Protein AF-A0A440AY40-F1 (afdb_monomer_lite)

Foldseek 3Di:
DDLVQLCVLPPLPDDLVVLVVLLVVCVVPVVPDDPSSVSSNVSSVVCNVVVVVSNVVSVVVVVVD

pLDDT: mean 95.17, std 4.21, range [69.12, 98.12]

Radius of gyration: 11.91 Å; chains: 1; bounding box: 30×20×30 Å

Secondary structure (DSSP, 8-state):
--HHHHHHHH-S---HHHHHHHHHHHHHTGGG--HHHHHHHHHHHHHGGGHHHHHHHHHHHHHT-

Sequence (65 aa):
MTMDKAIEILGINNTKGPLQNMVRALSIHAWGNMQDENDRLLAAQYILPRWKTYSAECNRRRDLR

Structure (mmCIF, N/CA/C/O backbone):
data_AF-A0A440AY40-F1
#
_entry.id   AF-A0A440AY40-F1
#
loop_
_atom_site.group_PDB
_atom_site.id
_atom_site.type_symbol
_atom_site.label_atom_id
_atom_site.label_alt_id
_atom_site.label_comp_id
_atom_site.label_asym_id
_atom_site.label_entity_id
_atom_site.label_seq_id
_atom_site.pdbx_PDB_ins_code
_atom_site.Cartn_x
_atom_site.Cartn_y
_atom_site.Cartn_z
_atom_site.occupancy
_atom_site.B_iso_or_equiv
_atom_site.auth_seq_id
_atom_site.auth_comp_id
_atom_site.auth_asym_id
_atom_site.auth_atom_id
_atom_site.pdbx_PDB_model_num
ATOM 1 N N . MET A 1 1 ? -7.002 5.555 -8.302 1.00 91.12 1 MET A N 1
ATOM 2 C CA . MET A 1 1 ? -6.772 4.689 -7.124 1.00 91.12 1 MET A CA 1
ATOM 3 C C . MET A 1 1 ? -7.703 5.115 -5.995 1.00 91.12 1 MET A C 1
ATOM 5 O O . MET A 1 1 ? -7.817 6.313 -5.758 1.00 91.12 1 MET A O 1
ATOM 9 N N . THR A 1 2 ? -8.366 4.167 -5.329 1.00 96.81 2 THR A N 1
ATOM 10 C CA . THR A 1 2 ? -9.219 4.397 -4.143 1.00 96.81 2 THR A CA 1
ATOM 11 C C . THR A 1 2 ? -8.652 3.643 -2.936 1.00 96.81 2 THR A C 1
ATOM 13 O O . THR A 1 2 ? -7.798 2.773 -3.107 1.00 96.81 2 THR A O 1
ATOM 16 N N . MET A 1 3 ? -9.117 3.955 -1.719 1.00 96.31 3 MET A N 1
ATOM 17 C CA . MET A 1 3 ? -8.682 3.240 -0.509 1.00 96.31 3 MET A CA 1
ATOM 18 C C . MET A 1 3 ? -9.037 1.7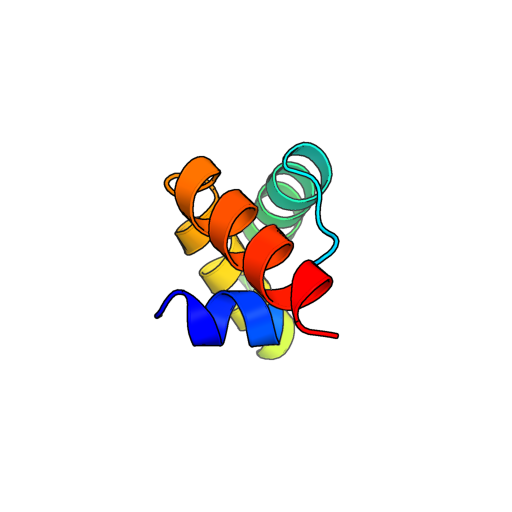50 -0.574 1.00 96.31 3 MET A C 1
ATOM 20 O O . MET A 1 3 ? -8.181 0.913 -0.308 1.00 96.31 3 MET A O 1
ATOM 24 N N . ASP A 1 4 ? -10.256 1.419 -1.009 1.00 96.62 4 ASP A N 1
ATOM 25 C CA . ASP A 1 4 ? -10.702 0.030 -1.157 1.00 96.62 4 ASP A CA 1
ATOM 26 C C . ASP A 1 4 ? -9.808 -0.750 -2.110 1.00 96.62 4 ASP A C 1
ATOM 28 O O . ASP A 1 4 ? -9.348 -1.836 -1.762 1.00 96.62 4 ASP A O 1
ATOM 32 N N . LYS A 1 5 ? -9.499 -0.163 -3.274 1.00 97.19 5 LYS A N 1
ATOM 33 C CA . LYS A 1 5 ? -8.660 -0.819 -4.275 1.00 97.19 5 LYS A CA 1
ATOM 34 C C . LYS A 1 5 ? -7.218 -0.974 -3.798 1.00 97.19 5 LYS A C 1
ATOM 36 O O . LYS A 1 5 ? -6.603 -2.007 -4.031 1.00 97.19 5 LYS A O 1
ATOM 41 N N . ALA A 1 6 ? -6.683 0.019 -3.089 1.00 97.12 6 ALA A N 1
ATOM 42 C CA . ALA A 1 6 ? -5.349 -0.083 -2.509 1.00 97.12 6 ALA A CA 1
ATOM 43 C C . ALA A 1 6 ? -5.274 -1.165 -1.418 1.00 97.12 6 ALA A C 1
ATOM 45 O O . ALA A 1 6 ? -4.282 -1.885 -1.344 1.00 97.12 6 ALA A O 1
ATOM 46 N N . ILE A 1 7 ? -6.320 -1.315 -0.598 1.00 96.38 7 ILE A N 1
ATOM 47 C CA . ILE A 1 7 ? -6.416 -2.388 0.403 1.00 96.38 7 ILE A CA 1
ATOM 48 C C . ILE A 1 7 ? -6.583 -3.757 -0.259 1.00 96.38 7 ILE A C 1
ATOM 50 O O . ILE A 1 7 ? -6.019 -4.727 0.231 1.00 96.38 7 ILE A O 1
ATOM 54 N N . GLU A 1 8 ? -7.318 -3.856 -1.364 1.00 96.81 8 GLU A N 1
ATOM 55 C CA . GLU A 1 8 ? -7.434 -5.097 -2.140 1.00 96.81 8 GLU A CA 1
ATOM 56 C C . GLU A 1 8 ? -6.068 -5.543 -2.692 1.00 96.81 8 GLU A C 1
ATOM 58 O O . GLU A 1 8 ? -5.715 -6.713 -2.581 1.00 96.81 8 GLU A O 1
ATOM 63 N N . ILE A 1 9 ? -5.275 -4.603 -3.222 1.00 97.44 9 ILE A N 1
ATOM 64 C CA . ILE A 1 9 ? -3.946 -4.873 -3.799 1.00 97.44 9 ILE A CA 1
ATOM 65 C C . ILE A 1 9 ? -2.906 -5.195 -2.717 1.00 97.44 9 ILE A C 1
ATOM 67 O O . ILE A 1 9 ? -2.102 -6.112 -2.878 1.00 97.44 9 ILE A O 1
ATOM 71 N N . LEU A 1 10 ? -2.875 -4.416 -1.631 1.00 96.00 10 LEU A N 1
ATOM 72 C CA . LEU A 1 10 ? -1.829 -4.518 -0.608 1.00 96.00 10 LEU A CA 1
ATOM 73 C C . LEU A 1 10 ? -2.200 -5.472 0.531 1.00 96.00 10 LEU A C 1
ATOM 75 O O . LEU A 1 10 ? -1.318 -6.013 1.191 1.00 96.00 10 LEU A O 1
ATOM 79 N N . GLY A 1 11 ? -3.488 -5.669 0.796 1.00 94.75 11 GLY A N 1
ATOM 80 C CA . GLY A 1 11 ? -3.998 -6.357 1.979 1.00 94.75 11 GLY A CA 1
ATOM 81 C C . GLY A 1 11 ? -4.134 -5.441 3.201 1.00 94.75 11 GLY A C 1
ATOM 82 O O . GLY A 1 11 ? -3.847 -4.246 3.143 1.00 94.75 11 GLY A O 1
ATOM 83 N N . ILE A 1 12 ? -4.581 -6.013 4.327 1.00 92.50 12 ILE A N 1
ATOM 84 C CA . ILE A 1 12 ? -4.903 -5.292 5.581 1.00 92.50 12 ILE A CA 1
ATOM 85 C C . ILE A 1 12 ? -3.839 -5.415 6.687 1.00 92.50 12 ILE A C 1
ATOM 87 O O . ILE A 1 12 ? -3.940 -4.761 7.721 1.00 92.50 12 ILE A O 1
ATOM 91 N N . ASN A 1 13 ? -2.816 -6.253 6.500 1.00 87.81 13 ASN A N 1
ATOM 92 C CA . ASN A 1 13 ? -1.797 -6.564 7.514 1.00 87.81 13 ASN A CA 1
ATOM 93 C C . ASN A 1 13 ? -0.412 -6.052 7.103 1.00 87.81 13 ASN A C 1
ATOM 95 O O . ASN A 1 13 ? 0.578 -6.774 7.178 1.00 87.81 13 ASN A O 1
ATOM 99 N N . ASN A 1 14 ? -0.344 -4.801 6.652 1.00 91.88 14 ASN A N 1
ATOM 100 C CA . ASN A 1 14 ? 0.924 -4.167 6.306 1.00 91.88 14 ASN A CA 1
ATOM 101 C C . ASN A 1 14 ? 1.444 -3.272 7.422 1.00 91.88 14 ASN A C 1
ATOM 103 O O . ASN A 1 14 ? 0.690 -2.720 8.222 1.00 91.88 14 ASN A O 1
ATOM 107 N N . THR A 1 15 ? 2.755 -3.056 7.405 1.00 94.19 15 THR A N 1
ATOM 108 C CA . THR A 1 15 ? 3.421 -2.027 8.200 1.00 94.19 15 THR A CA 1
ATOM 109 C C . THR A 1 15 ? 4.046 -0.982 7.276 1.00 94.19 15 THR A C 1
ATOM 111 O O . THR A 1 15 ? 4.323 -1.236 6.102 1.00 94.19 15 THR A O 1
ATOM 114 N N . LYS A 1 16 ? 4.243 0.235 7.793 1.00 95.12 16 LYS A N 1
ATOM 115 C CA . LYS A 1 16 ? 4.668 1.379 6.975 1.00 95.12 16 LYS A CA 1
ATOM 116 C C . LYS A 1 16 ? 6.053 1.176 6.348 1.00 95.12 16 LYS A C 1
ATOM 118 O O . LYS A 1 16 ? 6.240 1.503 5.182 1.00 95.12 16 LYS A O 1
ATOM 123 N N . GLY A 1 17 ? 7.000 0.626 7.112 1.00 97.12 17 GLY A N 1
ATOM 124 C CA . GLY A 1 17 ? 8.390 0.432 6.681 1.00 97.12 17 GLY A CA 1
ATOM 125 C C . GLY A 1 17 ? 8.529 -0.462 5.440 1.00 97.12 17 GLY A C 1
ATOM 126 O O . GLY A 1 17 ? 9.080 -0.009 4.440 1.00 97.12 17 GLY A O 1
ATOM 127 N N . PRO A 1 18 ? 7.983 -1.693 5.442 1.00 95.75 18 PRO A N 1
ATOM 128 C CA . PRO A 1 18 ? 7.959 -2.561 4.266 1.00 95.75 18 PRO A CA 1
ATOM 129 C C . PRO A 1 18 ? 7.351 -1.911 3.021 1.00 95.75 18 PRO A C 1
ATOM 131 O O . PRO A 1 18 ? 7.909 -2.055 1.938 1.00 95.75 18 PRO A O 1
ATOM 134 N N . LEU A 1 19 ? 6.273 -1.131 3.157 1.00 96.44 19 LEU A N 1
ATOM 135 C CA . LEU A 1 19 ? 5.680 -0.428 2.013 1.00 96.44 19 LEU A CA 1
ATOM 136 C C . LEU A 1 19 ? 6.587 0.685 1.469 1.00 96.44 19 LEU A C 1
ATOM 138 O O . LEU A 1 19 ? 6.658 0.872 0.258 1.00 96.44 19 LEU A O 1
ATOM 142 N N . GLN A 1 20 ? 7.324 1.396 2.328 1.00 97.69 20 GLN A N 1
ATOM 143 C CA . GLN A 1 20 ? 8.336 2.364 1.881 1.00 97.69 20 GLN A CA 1
ATOM 144 C C . GLN A 1 20 ? 9.484 1.676 1.134 1.00 97.69 20 GLN A C 1
ATOM 146 O O . GLN A 1 20 ? 9.915 2.162 0.086 1.00 97.69 20 GLN A O 1
ATOM 151 N N . ASN A 1 21 ? 9.942 0.528 1.638 1.00 97.06 21 ASN A N 1
ATOM 152 C CA . ASN A 1 21 ? 10.977 -0.269 0.982 1.00 97.06 21 ASN A CA 1
ATOM 153 C C . ASN A 1 21 ? 10.502 -0.795 -0.376 1.00 97.06 21 ASN A C 1
ATOM 155 O O . ASN A 1 21 ? 11.247 -0.716 -1.349 1.00 97.06 21 ASN A O 1
ATOM 159 N N . MET A 1 22 ? 9.252 -1.258 -0.460 1.00 96.19 22 MET A N 1
ATOM 160 C CA . MET A 1 22 ? 8.640 -1.704 -1.710 1.00 96.19 22 MET A CA 1
ATOM 161 C C . MET A 1 22 ? 8.559 -0.569 -2.732 1.00 96.19 22 MET A C 1
ATOM 163 O O . MET A 1 22 ? 8.981 -0.754 -3.869 1.00 96.19 22 MET A O 1
ATOM 167 N N . VAL A 1 23 ? 8.093 0.624 -2.334 1.00 97.50 23 VAL A N 1
ATOM 168 C CA . VAL A 1 23 ? 8.075 1.791 -3.233 1.00 97.50 23 VAL A CA 1
ATOM 169 C C . VAL A 1 23 ? 9.476 2.098 -3.743 1.00 97.50 23 VAL A C 1
ATOM 171 O O . VAL A 1 23 ? 9.647 2.315 -4.939 1.00 97.50 23 VAL A O 1
ATOM 174 N N . ARG A 1 24 ? 10.489 2.074 -2.869 1.00 96.88 24 ARG A N 1
ATOM 175 C CA . ARG A 1 24 ? 11.879 2.297 -3.279 1.00 96.88 24 ARG A CA 1
ATOM 176 C C . ARG A 1 24 ? 12.351 1.247 -4.286 1.00 96.88 24 ARG A C 1
ATOM 178 O O . ARG A 1 24 ? 12.880 1.632 -5.321 1.00 96.88 24 ARG A O 1
ATOM 185 N N . ALA A 1 25 ? 12.138 -0.040 -4.013 1.00 95.88 25 ALA A N 1
ATOM 186 C CA . ALA A 1 25 ? 12.554 -1.132 -4.893 1.00 95.88 25 ALA A CA 1
ATOM 187 C C . ALA A 1 25 ? 11.904 -1.029 -6.282 1.00 95.88 25 ALA A C 1
ATOM 189 O O . ALA A 1 25 ? 12.605 -0.999 -7.292 1.00 95.88 25 ALA A O 1
ATOM 190 N N . LEU A 1 26 ? 10.579 -0.868 -6.321 1.00 96.50 26 LEU A N 1
ATOM 191 C CA . LEU A 1 26 ? 9.804 -0.806 -7.562 1.00 96.50 26 LEU A CA 1
ATOM 192 C C . LEU A 1 26 ? 10.003 0.503 -8.343 1.00 96.50 26 LEU A C 1
ATOM 194 O O . LEU A 1 26 ? 9.672 0.567 -9.523 1.00 96.50 26 LEU A O 1
ATOM 198 N N . SER A 1 27 ? 10.549 1.550 -7.713 1.00 95.19 27 SER A N 1
ATOM 199 C CA . SER A 1 27 ? 10.857 2.818 -8.395 1.00 95.19 27 SER A CA 1
ATOM 200 C C . SER A 1 27 ? 12.230 2.821 -9.076 1.00 95.19 27 SER A C 1
ATOM 202 O O . SER A 1 27 ? 12.420 3.577 -10.024 1.00 95.19 27 SER A O 1
ATOM 204 N N . ILE A 1 28 ? 13.197 2.015 -8.614 1.00 93.81 28 ILE A N 1
ATOM 205 C CA . ILE A 1 28 ? 14.574 2.033 -9.149 1.00 93.81 28 ILE A CA 1
ATOM 206 C C . ILE A 1 28 ? 14.630 1.452 -10.569 1.00 93.81 28 ILE A C 1
ATOM 208 O O . ILE A 1 28 ? 15.280 2.021 -11.444 1.00 93.81 28 ILE A O 1
ATOM 212 N N . HIS A 1 29 ? 13.929 0.344 -10.814 1.00 86.31 29 HIS A N 1
ATOM 213 C CA . HIS A 1 29 ? 13.898 -0.334 -12.113 1.00 86.31 29 HIS A CA 1
ATOM 214 C C . HIS A 1 29 ? 12.479 -0.396 -12.683 1.00 86.31 29 HIS A C 1
ATOM 216 O O . HIS A 1 29 ? 12.049 -1.429 -13.179 1.00 86.31 29 HIS A O 1
ATOM 222 N N . ALA A 1 30 ? 11.761 0.732 -12.642 1.00 88.69 30 ALA A N 1
ATOM 223 C CA . ALA A 1 30 ? 10.341 0.794 -13.005 1.00 88.69 30 ALA A CA 1
ATOM 224 C C . ALA A 1 30 ? 10.021 0.284 -14.428 1.00 88.69 30 ALA A C 1
ATOM 226 O O . ALA A 1 30 ? 8.921 -0.191 -14.683 1.00 88.69 30 ALA A O 1
ATOM 227 N N . TRP A 1 31 ? 10.985 0.348 -15.350 1.00 91.38 31 TRP A N 1
ATOM 228 C CA . TRP A 1 31 ? 10.861 -0.161 -16.720 1.00 91.38 31 TRP A CA 1
ATOM 229 C C . TRP A 1 31 ? 10.811 -1.695 -16.811 1.00 91.38 31 TRP A C 1
ATOM 231 O O . TRP A 1 31 ? 10.366 -2.220 -17.827 1.00 91.38 31 TRP A O 1
ATOM 241 N N . GLY A 1 32 ? 11.275 -2.400 -15.777 1.00 95.06 32 GLY A N 1
ATOM 242 C CA . GLY A 1 32 ? 11.223 -3.858 -15.678 1.00 95.06 32 GLY A CA 1
ATOM 243 C C . GLY A 1 32 ? 10.019 -4.383 -14.894 1.00 95.06 32 GLY A C 1
ATOM 244 O O . GLY A 1 32 ? 9.859 -5.596 -14.804 1.00 95.06 32 GLY A O 1
ATOM 245 N N . ASN A 1 33 ? 9.191 -3.497 -14.331 1.00 97.00 33 ASN A N 1
ATOM 246 C CA . ASN A 1 33 ? 8.044 -3.905 -13.530 1.00 97.00 33 ASN A CA 1
ATOM 247 C C . ASN A 1 33 ? 6.958 -4.543 -14.405 1.00 97.00 33 ASN A C 1
ATOM 249 O O . ASN A 1 33 ? 6.540 -3.979 -15.424 1.00 97.00 33 ASN A O 1
ATOM 253 N N . MET A 1 34 ? 6.421 -5.665 -13.942 1.00 97.19 34 MET A N 1
ATOM 254 C CA . MET A 1 34 ? 5.178 -6.240 -14.445 1.00 97.19 34 MET A CA 1
ATOM 255 C C . MET A 1 34 ? 3.965 -5.383 -14.041 1.00 97.19 34 MET A C 1
ATOM 257 O O . MET A 1 34 ? 4.048 -4.479 -13.203 1.00 97.19 34 MET A O 1
ATOM 261 N N . GLN A 1 35 ? 2.803 -5.641 -14.651 1.00 96.69 35 GLN A N 1
ATOM 262 C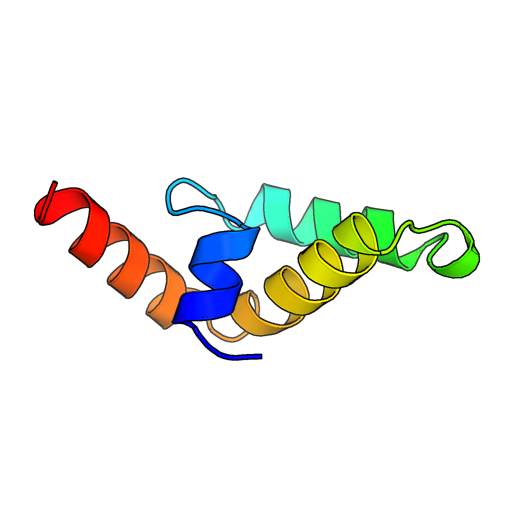 CA . GLN A 1 35 ? 1.590 -4.862 -14.376 1.00 96.69 35 GLN A CA 1
ATOM 263 C C . GLN A 1 35 ? 1.175 -4.929 -12.897 1.00 96.69 35 GLN A C 1
ATOM 265 O O . GLN A 1 35 ? 0.805 -3.909 -12.323 1.00 96.69 35 GLN A O 1
ATOM 270 N N . ASP A 1 36 ? 1.286 -6.096 -12.260 1.00 96.69 36 ASP A N 1
ATOM 271 C CA . ASP A 1 36 ? 0.946 -6.277 -10.845 1.00 96.69 36 ASP A CA 1
ATOM 272 C C . ASP A 1 36 ? 1.910 -5.520 -9.913 1.00 96.69 36 ASP A C 1
ATOM 274 O O . ASP A 1 36 ? 1.497 -4.961 -8.895 1.00 96.69 36 ASP A O 1
ATOM 278 N N . GLU A 1 37 ? 3.191 -5.449 -10.269 1.00 97.31 37 GLU A N 1
ATOM 279 C CA . GLU A 1 37 ? 4.192 -4.644 -9.571 1.00 97.31 37 GLU A CA 1
ATOM 280 C C . GLU A 1 37 ? 3.900 -3.148 -9.708 1.00 97.31 37 GLU A C 1
ATOM 282 O O . GLU A 1 37 ? 3.937 -2.421 -8.713 1.00 97.31 37 GLU A O 1
ATOM 287 N N . ASN A 1 38 ? 3.517 -2.689 -10.901 1.00 97.38 38 ASN A N 1
ATOM 288 C CA . ASN A 1 38 ? 3.082 -1.308 -11.108 1.00 97.38 38 ASN A CA 1
ATOM 289 C C . ASN A 1 38 ? 1.816 -0.981 -10.302 1.00 97.38 38 ASN A C 1
ATOM 291 O O . ASN A 1 38 ? 1.737 0.085 -9.687 1.00 97.38 38 ASN A O 1
ATOM 295 N N . ASP A 1 39 ? 0.865 -1.911 -10.211 1.00 97.75 39 ASP A N 1
ATOM 296 C CA . ASP A 1 39 ? -0.342 -1.744 -9.400 1.00 97.75 39 ASP A CA 1
ATOM 297 C C . ASP A 1 39 ? -0.014 -1.672 -7.898 1.00 97.75 39 ASP A C 1
ATOM 299 O O . ASP A 1 39 ? -0.538 -0.804 -7.188 1.00 97.75 39 ASP A O 1
ATOM 303 N N . ARG A 1 40 ? 0.904 -2.520 -7.405 1.00 97.25 40 ARG A N 1
ATOM 304 C CA . ARG A 1 40 ? 1.415 -2.461 -6.020 1.00 97.25 40 ARG A CA 1
ATOM 305 C C . ARG A 1 40 ? 2.154 -1.155 -5.742 1.00 97.25 40 ARG A C 1
ATOM 307 O O . ARG A 1 40 ? 1.947 -0.560 -4.681 1.00 97.25 40 ARG A O 1
ATOM 314 N N . LEU A 1 41 ? 2.979 -0.687 -6.679 1.00 97.62 41 LEU A N 1
ATOM 315 C CA . LEU A 1 41 ? 3.691 0.588 -6.578 1.00 97.62 41 LEU A CA 1
ATOM 316 C C . LEU A 1 41 ? 2.704 1.757 -6.474 1.00 97.62 41 LEU A C 1
ATOM 318 O O . LEU A 1 41 ? 2.801 2.557 -5.541 1.00 97.62 41 LEU A O 1
ATOM 322 N N . LEU A 1 42 ? 1.713 1.817 -7.368 1.00 97.88 42 LEU A N 1
ATOM 323 C CA . LEU A 1 42 ? 0.669 2.845 -7.363 1.00 97.88 42 LEU A CA 1
ATOM 324 C C . LEU A 1 42 ? -0.166 2.810 -6.076 1.00 97.88 42 LEU A C 1
ATOM 326 O O . LEU A 1 42 ? -0.449 3.858 -5.487 1.00 97.88 42 LEU A O 1
ATOM 330 N N . ALA A 1 43 ? -0.543 1.618 -5.606 1.00 98.12 43 ALA A N 1
ATOM 331 C CA . ALA A 1 43 ? -1.271 1.457 -4.352 1.00 98.12 43 ALA A CA 1
ATOM 332 C C . ALA A 1 43 ? -0.442 1.949 -3.154 1.00 98.12 43 ALA A C 1
ATOM 334 O O . ALA A 1 43 ? -0.942 2.708 -2.319 1.00 98.12 43 ALA A O 1
ATOM 335 N N . ALA A 1 44 ? 0.840 1.584 -3.079 1.00 97.50 44 ALA A N 1
ATOM 336 C CA . ALA A 1 44 ? 1.706 1.988 -1.976 1.00 97.50 44 ALA A CA 1
ATOM 337 C C . ALA A 1 44 ? 2.014 3.494 -1.987 1.00 97.50 44 ALA A C 1
ATOM 339 O O . ALA A 1 44 ? 1.954 4.145 -0.941 1.00 97.50 44 ALA A O 1
ATOM 340 N N . GLN A 1 45 ? 2.255 4.086 -3.158 1.00 97.69 45 GLN A N 1
ATOM 341 C CA . GLN A 1 45 ? 2.397 5.539 -3.300 1.00 97.69 45 GLN A CA 1
ATOM 342 C C . GLN A 1 45 ? 1.119 6.285 -2.888 1.00 97.69 45 GLN A C 1
ATOM 344 O O . GLN A 1 45 ? 1.194 7.353 -2.279 1.00 97.69 45 GLN A O 1
ATOM 349 N N . TYR A 1 46 ? -0.060 5.715 -3.155 1.00 98.12 46 TYR A N 1
ATOM 350 C CA . TYR A 1 46 ? -1.336 6.298 -2.742 1.00 98.12 46 TYR A CA 1
ATOM 351 C C . TYR A 1 46 ? -1.547 6.267 -1.217 1.00 98.12 46 TYR A C 1
ATOM 353 O O . TYR A 1 46 ? -2.001 7.270 -0.645 1.00 98.12 46 TYR A O 1
ATOM 361 N N . ILE A 1 47 ? -1.225 5.146 -0.553 1.00 97.56 47 ILE A N 1
ATOM 362 C CA . ILE A 1 47 ? -1.494 4.954 0.885 1.00 97.56 47 ILE A CA 1
ATOM 363 C C . ILE A 1 47 ? -0.424 5.557 1.793 1.00 97.56 47 ILE A C 1
ATOM 365 O O . ILE A 1 47 ? -0.760 5.952 2.906 1.00 97.56 47 ILE A O 1
ATOM 369 N N . LEU A 1 48 ? 0.846 5.655 1.377 1.00 97.69 48 LEU A N 1
ATOM 370 C CA . LEU A 1 48 ? 1.922 6.139 2.257 1.00 97.69 48 LEU A CA 1
ATOM 371 C C . LEU A 1 48 ? 1.672 7.561 2.805 1.00 97.69 48 LEU A C 1
ATOM 373 O O . LEU A 1 48 ? 1.844 7.760 4.014 1.00 97.69 48 LEU A O 1
ATOM 377 N N . PRO A 1 49 ? 1.190 8.532 2.002 1.00 97.81 49 PRO A N 1
ATOM 378 C CA . PRO A 1 49 ? 0.746 9.835 2.507 1.00 97.81 49 PRO A CA 1
ATOM 379 C C . PRO A 1 49 ? -0.529 9.757 3.362 1.00 97.81 49 PRO A C 1
ATOM 381 O O . PRO A 1 49 ? -0.776 10.623 4.196 1.00 97.81 49 PRO A O 1
ATOM 384 N N . ARG A 1 50 ? -1.344 8.712 3.174 1.00 97.31 50 ARG A N 1
ATOM 385 C CA . ARG A 1 50 ? -2.647 8.482 3.830 1.00 97.31 50 ARG A CA 1
ATOM 386 C C . ARG A 1 50 ? -2.573 7.400 4.907 1.00 97.31 50 ARG A C 1
ATOM 388 O O . ARG A 1 50 ? -3.582 6.776 5.232 1.00 97.31 50 ARG A O 1
ATOM 395 N N . TRP A 1 51 ? -1.385 7.180 5.473 1.00 96.81 51 TRP A N 1
ATOM 396 C CA . TRP A 1 51 ? -1.106 6.021 6.320 1.00 96.81 51 TRP A CA 1
ATOM 397 C C . TRP A 1 51 ? -2.083 5.879 7.493 1.00 96.81 51 TRP A C 1
ATOM 399 O O . TRP A 1 51 ? -2.552 4.780 7.768 1.00 96.81 51 TRP A O 1
ATOM 409 N N . LYS A 1 52 ? -2.433 6.990 8.160 1.00 96.88 52 LYS A N 1
ATOM 410 C CA . LYS A 1 52 ? -3.406 6.976 9.266 1.00 96.88 52 LYS A CA 1
ATOM 411 C C . LYS A 1 52 ? -4.771 6.449 8.818 1.00 96.88 52 LYS A C 1
ATOM 413 O O . LYS A 1 52 ? -5.315 5.569 9.473 1.00 96.88 52 LYS A O 1
ATOM 418 N N . THR A 1 53 ? -5.294 6.951 7.700 1.00 97.19 53 THR A N 1
ATOM 419 C CA . THR A 1 53 ? -6.593 6.536 7.152 1.00 97.19 53 THR A CA 1
ATOM 420 C C . THR A 1 53 ? -6.567 5.080 6.698 1.00 97.19 53 THR A C 1
ATOM 422 O O . THR A 1 53 ? -7.478 4.328 7.020 1.00 97.19 53 THR A O 1
ATOM 425 N N . TYR A 1 54 ? -5.502 4.667 6.007 1.00 97.06 54 TYR A N 1
ATOM 426 C CA . TYR A 1 54 ? -5.317 3.278 5.585 1.00 97.06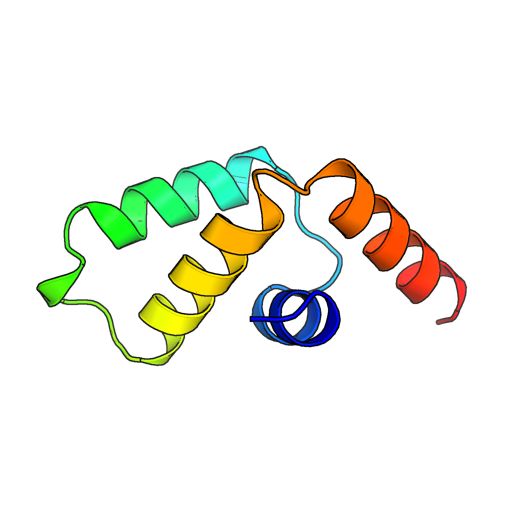 54 TYR A CA 1
ATOM 427 C C . TYR A 1 54 ? -5.267 2.321 6.785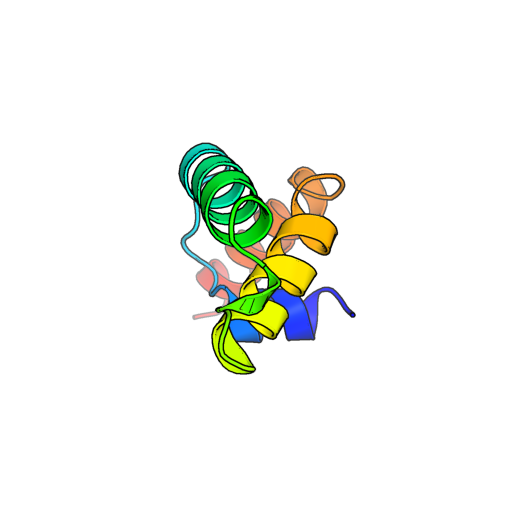 1.00 97.06 54 TYR A C 1
ATOM 429 O O . TYR A 1 54 ? -5.980 1.324 6.801 1.00 97.06 54 TYR A O 1
ATOM 437 N N . SER A 1 55 ? -4.482 2.652 7.816 1.00 96.25 55 SER A N 1
ATOM 438 C CA . SER A 1 55 ? -4.364 1.843 9.035 1.00 96.25 55 SER A CA 1
ATOM 439 C C . SER A 1 55 ? -5.700 1.724 9.779 1.00 96.25 55 SER A C 1
ATOM 441 O O . SER A 1 55 ? -6.098 0.624 10.157 1.00 96.25 55 SER A O 1
ATOM 443 N N . ALA A 1 56 ? -6.436 2.832 9.924 1.00 96.38 56 ALA A N 1
ATOM 444 C CA . ALA A 1 56 ? -7.756 2.830 10.553 1.00 96.38 56 ALA A CA 1
ATOM 445 C C . ALA A 1 56 ? -8.751 1.932 9.799 1.00 96.38 56 ALA A C 1
ATOM 447 O O . ALA A 1 56 ? -9.439 1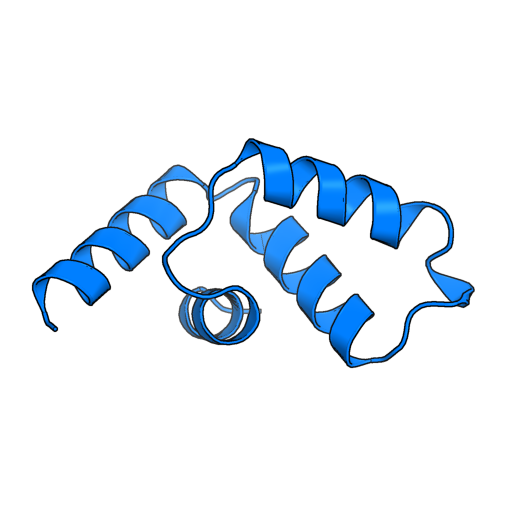.121 10.413 1.00 96.38 56 ALA A O 1
ATOM 448 N N . GLU A 1 57 ? -8.781 2.027 8.469 1.00 95.81 57 GLU A N 1
ATOM 449 C CA . GLU A 1 57 ? -9.658 1.202 7.637 1.00 95.81 57 GLU A CA 1
ATOM 450 C C . GLU A 1 57 ? -9.259 -0.283 7.665 1.00 95.81 57 GLU A C 1
ATOM 452 O O . GLU A 1 57 ? -10.122 -1.157 7.735 1.00 95.81 57 GLU A O 1
ATOM 457 N N . CYS A 1 58 ? -7.958 -0.588 7.679 1.00 95.19 58 CYS A N 1
ATOM 458 C CA . CYS A 1 58 ? -7.468 -1.958 7.828 1.00 95.19 58 CYS A CA 1
ATOM 459 C C . CYS A 1 58 ? -7.863 -2.568 9.179 1.00 95.19 58 CYS A C 1
ATOM 461 O O . CYS A 1 58 ? -8.278 -3.725 9.219 1.00 95.19 58 CYS A O 1
ATOM 463 N N . ASN A 1 59 ? -7.771 -1.799 10.269 1.00 95.25 59 ASN A N 1
ATOM 464 C CA . ASN A 1 59 ? -8.218 -2.239 11.592 1.00 95.25 59 ASN A CA 1
ATOM 465 C C . ASN A 1 59 ? -9.731 -2.477 11.608 1.00 95.25 59 ASN A C 1
ATOM 467 O O . ASN A 1 59 ? -10.159 -3.566 11.969 1.00 95.25 59 ASN A O 1
ATOM 471 N N . ARG A 1 60 ? -10.522 -1.532 11.082 1.00 95.19 60 ARG A N 1
ATOM 472 C CA . ARG A 1 60 ? -11.980 -1.680 10.959 1.00 95.19 60 ARG A CA 1
ATOM 473 C C . ARG A 1 60 ? -12.375 -2.962 10.217 1.00 95.19 60 ARG A C 1
ATOM 475 O O . ARG A 1 60 ? -13.298 -3.648 10.634 1.00 95.19 60 ARG A O 1
ATOM 482 N N . ARG A 1 61 ? -11.689 -3.301 9.117 1.00 93.88 61 ARG A N 1
ATOM 483 C CA . ARG A 1 61 ? -11.940 -4.547 8.363 1.00 93.88 61 ARG A CA 1
ATOM 484 C C . ARG A 1 61 ? -11.517 -5.802 9.110 1.00 93.88 61 ARG A C 1
ATOM 486 O O . ARG A 1 61 ? -12.136 -6.840 8.910 1.00 93.88 61 ARG A O 1
ATOM 493 N N . ARG A 1 62 ? -10.451 -5.721 9.909 1.00 91.56 62 ARG A N 1
ATOM 494 C CA . ARG A 1 62 ? -9.989 -6.839 10.734 1.00 91.56 62 ARG A CA 1
ATOM 495 C C . ARG A 1 62 ? -11.001 -7.158 11.829 1.00 91.56 62 ARG A C 1
ATOM 497 O O . ARG A 1 62 ? -11.284 -8.326 12.026 1.00 91.56 62 ARG A O 1
ATOM 504 N N . ASP A 1 63 ? -11.565 -6.137 12.466 1.00 92.19 63 ASP A N 1
ATOM 505 C CA . ASP A 1 63 ? -12.513 -6.298 13.576 1.00 92.19 63 ASP A CA 1
ATOM 506 C C . ASP A 1 63 ? -13.895 -6.805 13.124 1.00 92.19 63 ASP A C 1
ATOM 508 O O . ASP A 1 63 ? -14.659 -7.335 13.923 1.00 92.19 63 ASP A O 1
ATOM 512 N N . LEU A 1 64 ? -14.230 -6.644 11.839 1.00 87.44 64 LEU A N 1
ATOM 513 C CA . LEU A 1 64 ? -15.466 -7.156 11.233 1.00 87.44 64 LEU A CA 1
ATOM 514 C C . LEU A 1 64 ? -15.374 -8.621 10.776 1.00 87.44 64 LEU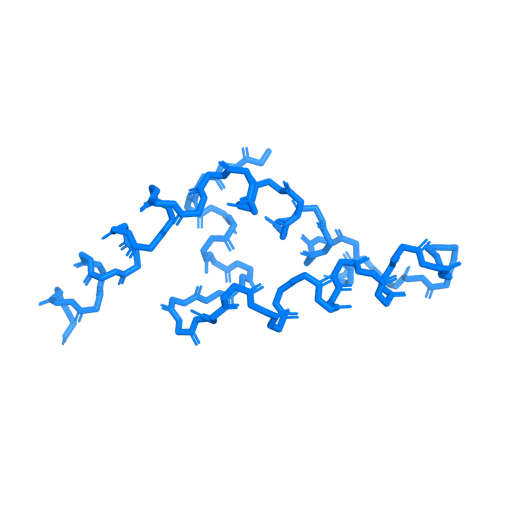 A C 1
ATOM 516 O O . LEU A 1 64 ? -16.358 -9.141 10.246 1.00 87.44 64 LEU A O 1
ATOM 520 N N . ARG A 1 65 ? -14.203 -9.249 10.902 1.00 69.12 65 ARG A N 1
ATOM 521 C CA . ARG A 1 65 ? -13.919 -10.595 10.401 1.00 69.12 65 ARG A CA 1
ATOM 522 C C . ARG A 1 65 ? -13.792 -11.589 11.544 1.00 69.12 65 ARG A C 1
ATOM 524 O O . ARG A 1 65 ? -14.287 -12.719 11.350 1.00 69.12 65 ARG A O 1
#